Protein AF-A0A523D0E8-F1 (afdb_monomer_lite)

Radius of gyration: 22.42 Å; chains: 1; bounding box: 58×34×50 Å

Foldseek 3Di:
DDPPPCDDDDQVVDPVNCPDPNVVVVVVVCVVVVVVVVCVVVVPDDDDDDDDDPPDDDPVVVVD

Sequence (64 aa):
MSKKSHSPLKAYESLGFLHSRDARVLRILAEYLEPLNRFRRHKVKDTIVFFGSARTLEPDDARR

pLDDT: mean 91.42, std 11.13, range [48.06, 98.12]

Structure (mmCIF, N/CA/C/O backbone):
data_AF-A0A523D0E8-F1
#
_entry.id   AF-A0A523D0E8-F1
#
loop_
_atom_site.group_PDB
_atom_site.id
_atom_site.type_symbol
_atom_site.label_atom_id
_atom_site.label_alt_id
_atom_site.label_comp_id
_atom_site.label_asym_id
_atom_site.label_entity_id
_atom_site.label_seq_id
_atom_site.pdbx_PDB_ins_code
_atom_site.Cartn_x
_atom_site.Cartn_y
_atom_site.Cartn_z
_atom_site.occupancy
_atom_site.B_iso_or_equiv
_atom_site.auth_seq_id
_atom_site.auth_comp_id
_atom_site.auth_asym_id
_atom_site.auth_atom_id
_atom_site.pdbx_PDB_model_num
ATOM 1 N N . MET A 1 1 ? -26.105 28.601 26.948 1.00 48.06 1 MET A N 1
ATOM 2 C CA . MET A 1 1 ? -24.748 28.181 26.531 1.00 48.06 1 MET A CA 1
ATOM 3 C C . MET A 1 1 ? -24.820 26.744 26.043 1.00 48.06 1 MET A C 1
ATOM 5 O O . MET A 1 1 ? -25.150 25.868 26.830 1.00 48.06 1 MET A O 1
ATOM 9 N N . SER A 1 2 ? -24.629 26.514 24.742 1.00 55.50 2 SER A N 1
ATOM 10 C CA . SER A 1 2 ? -24.714 25.171 24.154 1.00 55.50 2 SER A CA 1
ATOM 11 C C . SER A 1 2 ? -23.520 24.333 24.619 1.00 55.50 2 SER A C 1
ATOM 13 O O . SER A 1 2 ? -22.373 24.724 24.395 1.00 55.50 2 SER A O 1
ATOM 15 N N . LYS A 1 3 ? -23.775 23.212 25.306 1.00 58.47 3 LYS A N 1
ATOM 16 C CA . LYS A 1 3 ? -22.744 22.225 25.655 1.00 58.47 3 LYS A CA 1
ATOM 17 C C . LYS A 1 3 ? -22.149 21.699 24.346 1.00 58.47 3 LYS A C 1
ATOM 19 O O . LYS A 1 3 ? -22.794 20.912 23.662 1.00 58.47 3 LYS A O 1
ATOM 24 N N . LYS A 1 4 ? -20.926 22.114 23.992 1.00 63.66 4 LYS A N 1
ATOM 25 C CA . LYS A 1 4 ? -20.151 21.436 22.944 1.00 63.66 4 LYS A CA 1
ATOM 26 C C . LYS A 1 4 ? -19.970 19.984 23.385 1.00 63.66 4 LYS A C 1
ATOM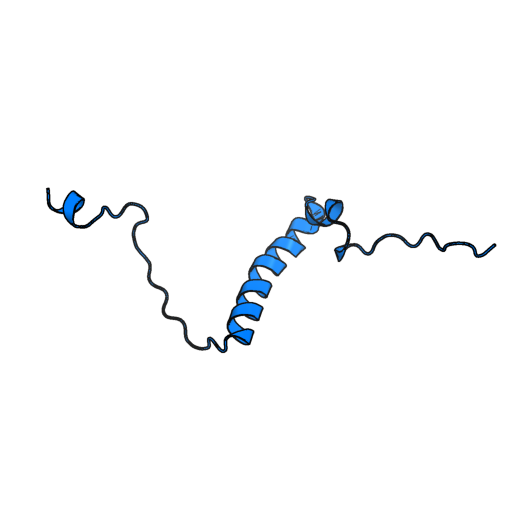 28 O O . LYS A 1 4 ? -19.261 19.725 24.353 1.00 63.66 4 LYS A O 1
ATOM 33 N N . SER A 1 5 ? -20.637 19.051 22.710 1.00 63.91 5 SER A N 1
ATOM 34 C CA . SER A 1 5 ? -20.398 17.625 22.901 1.00 63.91 5 SER A CA 1
ATOM 35 C C . SER A 1 5 ? -18.952 17.338 22.506 1.00 63.91 5 SER A C 1
ATOM 37 O O . SER A 1 5 ? -18.587 17.471 21.337 1.00 63.91 5 SER A O 1
ATOM 39 N N . HIS A 1 6 ? -18.109 16.997 23.477 1.00 71.06 6 HIS A N 1
ATOM 40 C CA . HIS A 1 6 ? -16.727 16.614 23.219 1.00 71.06 6 HIS A CA 1
ATOM 41 C C . HIS A 1 6 ? -16.709 15.151 22.767 1.00 71.06 6 HIS A C 1
ATOM 43 O O . HIS A 1 6 ? -16.392 14.243 23.529 1.00 71.06 6 HIS A O 1
ATOM 49 N N . SER A 1 7 ? -17.174 14.912 21.543 1.00 80.50 7 SER A N 1
ATOM 50 C CA . SER A 1 7 ? -17.068 13.599 20.920 1.00 80.50 7 SER A CA 1
ATOM 51 C C . SER A 1 7 ? -15.601 13.352 20.564 1.00 80.50 7 SER A C 1
ATOM 53 O O . SER A 1 7 ? -14.946 14.270 20.063 1.00 80.50 7 SER A O 1
ATOM 55 N N . PRO A 1 8 ? -15.066 12.146 20.811 1.00 86.12 8 PRO A N 1
ATOM 56 C CA . PRO A 1 8 ? -13.710 11.826 20.396 1.00 86.12 8 PRO A CA 1
ATOM 57 C C . PRO A 1 8 ? -13.581 11.961 18.873 1.00 86.12 8 PRO A C 1
ATOM 59 O O . PRO A 1 8 ? -14.520 11.658 18.131 1.00 86.12 8 PRO A O 1
ATOM 62 N N . LEU A 1 9 ? -12.409 12.411 18.415 1.00 90.69 9 LEU A N 1
ATOM 63 C CA . LEU A 1 9 ? -12.048 12.399 16.996 1.00 90.69 9 LEU A CA 1
ATOM 64 C C . LEU A 1 9 ? -12.219 10.984 16.446 1.00 90.69 9 LEU A C 1
ATOM 66 O O . LEU A 1 9 ? -11.850 10.003 17.100 1.00 90.69 9 LEU A O 1
ATOM 70 N N . LYS A 1 10 ? -12.763 10.868 15.235 1.00 93.38 10 LYS A N 1
ATOM 71 C CA . LYS A 1 10 ? -12.884 9.562 14.595 1.00 93.38 10 LYS A CA 1
ATOM 72 C C . LYS A 1 10 ? -11.485 8.998 14.374 1.00 93.38 10 LYS A C 1
ATOM 74 O O . LYS A 1 10 ? -10.567 9.720 13.994 1.00 93.38 10 LYS A O 1
ATOM 79 N N . ALA A 1 11 ? -11.315 7.695 14.586 1.00 93.88 11 ALA A N 1
ATOM 80 C CA . ALA A 1 11 ? -9.992 7.071 14.533 1.00 93.88 11 ALA A CA 1
ATOM 81 C C . ALA A 1 11 ? -9.278 7.304 13.187 1.00 93.88 11 ALA A C 1
ATOM 83 O O . ALA A 1 11 ? -8.082 7.574 13.168 1.00 93.88 11 ALA A O 1
ATOM 84 N N . TYR A 1 12 ? -10.016 7.293 12.071 1.00 93.38 12 TYR A N 1
ATOM 85 C CA . TYR A 1 12 ? -9.471 7.548 10.732 1.00 93.38 12 TYR A CA 1
ATOM 86 C C . TYR A 1 12 ? -9.102 9.023 10.464 1.00 93.38 12 TYR A C 1
ATOM 88 O O . TYR A 1 12 ? -8.511 9.320 9.433 1.00 93.38 12 TYR A O 1
ATOM 96 N N . GLU A 1 13 ? -9.437 9.945 11.369 1.00 95.25 13 GLU A N 1
ATOM 97 C CA . GLU A 1 13 ? -9.040 11.363 11.324 1.00 95.25 13 GLU A CA 1
A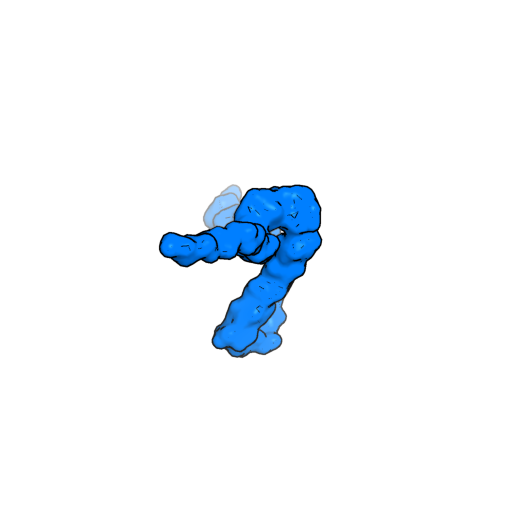TOM 98 C C . GLU A 1 13 ? -7.859 11.647 12.273 1.00 95.25 13 GLU A C 1
ATOM 100 O O . GLU A 1 13 ? -7.239 12.707 12.208 1.00 95.25 13 GLU A O 1
ATOM 105 N N . SER A 1 14 ? -7.508 10.697 13.148 1.00 95.56 14 SER A N 1
ATOM 106 C CA . SER A 1 14 ? -6.399 10.830 14.092 1.00 95.56 14 SER A CA 1
ATOM 107 C C . SER A 1 14 ? -5.078 10.392 13.457 1.00 95.56 14 SER A C 1
ATOM 109 O O . SER A 1 14 ? -4.743 9.207 13.432 1.00 95.56 14 SER A O 1
ATOM 111 N N . LEU A 1 15 ? -4.277 11.354 12.989 1.00 95.19 15 LEU A N 1
ATOM 112 C CA . LEU A 1 15 ? -2.942 11.079 12.432 1.00 95.19 15 LEU A CA 1
ATOM 113 C C . LEU A 1 15 ? -2.012 10.379 13.433 1.00 95.19 15 LEU A C 1
ATOM 115 O O . LEU A 1 15 ? -1.252 9.494 13.048 1.00 95.19 15 LEU A O 1
ATOM 119 N N . GLY A 1 16 ? -2.103 10.732 14.720 1.00 96.75 16 GLY A N 1
ATOM 120 C CA . GLY A 1 16 ? -1.326 10.078 15.775 1.00 96.75 16 GLY A CA 1
ATOM 121 C C . GLY A 1 16 ? -1.638 8.583 15.883 1.00 96.75 16 GLY A C 1
ATOM 122 O O . GLY A 1 16 ? -0.721 7.771 15.978 1.00 96.75 16 GLY A O 1
ATOM 123 N N . PHE A 1 17 ? -2.919 8.210 15.7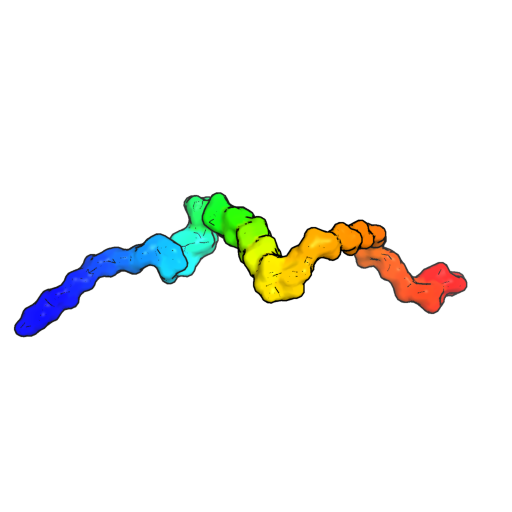87 1.00 96.88 17 PHE A N 1
ATOM 124 C CA . PHE A 1 17 ? -3.321 6.806 15.713 1.00 96.88 17 PHE A CA 1
ATOM 125 C C . PHE A 1 17 ? -2.865 6.163 14.399 1.00 96.88 17 PHE A C 1
ATOM 127 O O . PHE A 1 17 ? -2.237 5.112 14.437 1.00 96.88 17 PHE A O 1
ATOM 134 N N . LEU A 1 18 ? -3.108 6.795 13.246 1.00 97.31 18 LEU A N 1
ATOM 135 C CA . LEU A 1 18 ? -2.772 6.226 11.933 1.00 97.31 18 LEU A CA 1
ATOM 136 C C . LEU A 1 18 ? -1.270 5.950 11.743 1.00 97.31 18 LEU A C 1
ATOM 138 O O . LEU A 1 18 ? -0.893 4.993 11.060 1.00 97.31 18 LEU A O 1
ATOM 142 N N . HIS A 1 19 ? -0.402 6.751 12.363 1.00 96.88 19 HIS A N 1
ATOM 143 C CA . HIS A 1 19 ? 1.048 6.542 12.342 1.00 96.88 19 HIS A CA 1
ATOM 144 C C . HIS A 1 19 ? 1.554 5.600 13.442 1.00 96.88 19 HIS A C 1
ATOM 146 O O . HIS A 1 19 ? 2.721 5.204 13.412 1.00 96.88 19 HIS A O 1
ATOM 152 N N . SER A 1 20 ? 0.696 5.193 14.381 1.00 97.88 20 SER A N 1
ATOM 153 C CA . SER A 1 20 ? 1.069 4.267 15.445 1.00 97.88 20 SER A CA 1
ATOM 154 C C . SER A 1 20 ? 1.303 2.844 14.917 1.00 97.88 20 SER A C 1
ATOM 156 O O . SER A 1 20 ? 1.041 2.500 13.752 1.00 97.88 20 SER A O 1
ATOM 158 N N . ARG A 1 21 ? 1.824 1.984 15.800 1.00 98.12 21 ARG A N 1
ATOM 159 C CA . ARG A 1 21 ? 1.989 0.552 15.528 1.00 98.12 21 ARG A CA 1
ATOM 160 C C . ARG A 1 21 ? 0.640 -0.146 15.342 1.00 98.12 21 ARG A C 1
ATOM 162 O O . ARG A 1 21 ? 0.538 -1.014 14.477 1.00 98.12 21 ARG A O 1
ATOM 169 N N . ASP A 1 22 ? -0.377 0.271 16.090 1.00 98.00 22 ASP A N 1
ATOM 170 C CA . ASP A 1 22 ? -1.702 -0.360 16.107 1.00 98.00 22 ASP A CA 1
ATOM 171 C C . ASP A 1 22 ? -2.437 -0.171 14.776 1.00 98.00 22 ASP A C 1
ATOM 173 O O . ASP A 1 22 ? -3.096 -1.084 14.284 1.00 98.00 22 ASP A O 1
ATOM 177 N N . ALA A 1 23 ? -2.248 0.978 14.120 1.00 98.00 23 ALA A N 1
ATOM 178 C CA . ALA A 1 23 ? -2.842 1.250 12.814 1.00 98.00 23 ALA A CA 1
ATOM 179 C C . ALA A 1 23 ? -2.032 0.699 11.624 1.00 98.00 23 ALA A C 1
ATOM 181 O O . ALA A 1 23 ? -2.375 0.959 10.468 1.00 98.00 23 ALA A O 1
ATOM 182 N N . ARG A 1 24 ? -0.963 -0.081 11.852 1.00 97.81 24 ARG A N 1
ATOM 183 C CA . ARG A 1 24 ? -0.123 -0.622 10.765 1.00 97.81 24 ARG A CA 1
ATOM 184 C C . ARG A 1 24 ? -0.933 -1.417 9.738 1.00 97.81 24 ARG A C 1
ATOM 186 O O . ARG A 1 24 ? -0.697 -1.263 8.543 1.00 97.81 24 ARG A O 1
ATOM 193 N N . VAL A 1 25 ? -1.876 -2.245 10.189 1.00 98.12 25 VAL A N 1
ATOM 194 C CA . VAL A 1 25 ? -2.737 -3.042 9.296 1.00 98.12 25 VAL A CA 1
ATOM 195 C C . VAL A 1 25 ? -3.564 -2.142 8.379 1.00 98.12 25 VAL A C 1
ATOM 197 O O . VAL A 1 25 ? -3.672 -2.423 7.188 1.00 98.12 25 VAL A O 1
ATOM 200 N N . LEU A 1 26 ? -4.077 -1.023 8.901 1.00 97.75 26 LEU A N 1
ATOM 201 C CA . LEU A 1 26 ? -4.832 -0.056 8.104 1.00 97.75 26 LEU A CA 1
ATOM 202 C C . LEU A 1 26 ? -3.959 0.569 7.013 1.00 97.75 26 LEU A C 1
ATOM 204 O O . LEU A 1 26 ? -4.406 0.683 5.877 1.00 97.75 26 LEU A O 1
ATOM 208 N N . ARG A 1 27 ? -2.702 0.913 7.325 1.00 97.06 27 ARG A N 1
ATOM 209 C CA . ARG A 1 27 ? -1.762 1.448 6.327 1.00 97.06 27 ARG A CA 1
ATOM 210 C C . ARG A 1 27 ? -1.413 0.425 5.250 1.00 97.06 27 ARG A C 1
ATOM 212 O O . ARG A 1 27 ? -1.419 0.780 4.083 1.00 97.06 27 ARG A O 1
ATOM 219 N N . ILE A 1 28 ? -1.189 -0.841 5.607 1.00 97.69 28 ILE A N 1
ATOM 220 C CA . ILE A 1 28 ? -0.949 -1.907 4.614 1.00 97.69 28 ILE A CA 1
ATOM 221 C C . ILE A 1 28 ? -2.144 -2.042 3.661 1.00 97.69 28 ILE A C 1
ATOM 223 O O . ILE A 1 28 ? -1.961 -2.106 2.448 1.00 97.69 28 ILE A O 1
ATOM 227 N N . LEU A 1 29 ? -3.369 -2.045 4.197 1.00 98.12 29 LEU A N 1
ATOM 228 C CA . LEU A 1 29 ? -4.578 -2.081 3.372 1.00 98.12 29 LEU A CA 1
ATOM 229 C C . LEU A 1 29 ? -4.708 -0.829 2.497 1.00 98.12 29 LEU A C 1
ATOM 231 O O . LEU A 1 29 ? -5.087 -0.943 1.334 1.00 98.12 29 LEU A O 1
ATOM 235 N N . ALA A 1 30 ? -4.370 0.350 3.023 1.00 97.50 30 ALA A N 1
ATOM 236 C CA . ALA A 1 30 ? -4.392 1.595 2.261 1.00 97.50 30 ALA A CA 1
ATOM 237 C C . ALA A 1 30 ? -3.403 1.570 1.083 1.00 97.50 30 ALA A C 1
ATOM 239 O O . ALA A 1 30 ? -3.805 1.889 -0.033 1.00 97.50 30 ALA A O 1
ATOM 240 N N . GLU A 1 31 ? -2.165 1.113 1.300 1.00 97.50 31 GLU A N 1
ATOM 241 C CA . GLU A 1 31 ? -1.139 0.969 0.250 1.00 97.50 31 GLU A CA 1
ATOM 242 C C . GLU A 1 31 ? -1.533 -0.042 -0.837 1.00 97.50 31 GLU A C 1
ATOM 244 O O . GLU A 1 31 ? -1.057 0.035 -1.964 1.00 97.50 31 GLU A O 1
ATOM 249 N N . TYR A 1 32 ? -2.429 -0.982 -0.535 1.00 97.25 32 TYR A N 1
ATOM 250 C CA . TYR A 1 32 ? -2.979 -1.894 -1.537 1.00 97.25 32 TYR A CA 1
ATOM 251 C C . TYR A 1 32 ? -4.175 -1.289 -2.290 1.00 97.25 32 TYR A C 1
ATOM 253 O O . TYR A 1 32 ? -4.272 -1.370 -3.517 1.00 97.25 32 TYR A O 1
ATOM 261 N N . LEU A 1 33 ? -5.112 -0.684 -1.556 1.00 98.12 33 LEU A N 1
ATOM 262 C CA . LEU A 1 33 ? -6.388 -0.226 -2.107 1.00 98.12 33 LEU A CA 1
ATOM 263 C C . LEU A 1 33 ? -6.283 1.105 -2.851 1.00 98.12 33 LEU A C 1
ATOM 265 O O . LEU A 1 33 ? -7.003 1.302 -3.832 1.00 98.12 33 LEU A O 1
ATOM 269 N N . GLU A 1 34 ? -5.424 2.022 -2.407 1.00 97.69 34 GLU A N 1
ATOM 270 C CA . GLU A 1 34 ? -5.281 3.330 -3.047 1.00 97.69 34 GLU A CA 1
ATOM 271 C C . GLU A 1 34 ? -4.764 3.199 -4.492 1.00 97.69 34 GLU A C 1
ATOM 273 O O . GLU A 1 34 ? -5.448 3.720 -5.384 1.00 97.69 34 GLU A O 1
ATOM 278 N N . PRO A 1 35 ? -3.687 2.435 -4.786 1.00 95.75 35 PRO A N 1
ATOM 279 C CA . PRO A 1 35 ? -3.229 2.246 -6.161 1.00 95.75 35 PRO A CA 1
ATOM 280 C C . PRO A 1 35 ? -4.288 1.578 -7.037 1.00 95.75 35 PRO A C 1
ATOM 282 O O . PRO A 1 35 ? -4.521 2.003 -8.168 1.00 95.75 35 PRO A O 1
ATOM 285 N N . LEU A 1 36 ? -5.006 0.585 -6.501 1.00 95.06 36 LEU A N 1
ATOM 286 C CA . LEU A 1 36 ? -6.092 -0.075 -7.222 1.00 95.06 36 LEU A CA 1
ATOM 287 C C . LEU A 1 36 ? -7.233 0.899 -7.557 1.00 95.06 36 LEU A C 1
ATOM 289 O O . LEU A 1 36 ? -7.726 0.921 -8.687 1.00 95.06 36 LEU A O 1
ATOM 293 N N . ASN A 1 37 ? -7.649 1.732 -6.599 1.00 97.25 37 ASN A N 1
ATOM 294 C CA . ASN A 1 37 ? -8.635 2.790 -6.830 1.00 97.25 37 ASN A CA 1
ATOM 295 C C . ASN A 1 37 ? -8.143 3.771 -7.907 1.00 97.25 37 ASN A C 1
ATOM 297 O O . ASN A 1 37 ? -8.902 4.140 -8.807 1.00 97.25 37 ASN A O 1
ATOM 301 N N . ARG A 1 38 ? -6.861 4.142 -7.867 1.00 97.19 38 ARG A N 1
ATOM 302 C CA . ARG A 1 38 ? -6.232 5.016 -8.858 1.00 97.19 38 ARG A CA 1
ATOM 303 C C . ARG A 1 38 ? -6.251 4.402 -10.259 1.00 97.19 38 ARG A C 1
ATOM 305 O O . ARG A 1 38 ? -6.681 5.079 -11.193 1.00 97.19 38 ARG A O 1
ATOM 312 N N . PHE A 1 39 ? -5.880 3.132 -10.410 1.00 96.25 39 PHE A N 1
ATOM 313 C CA . PHE A 1 39 ? -5.942 2.412 -11.688 1.00 96.25 39 PHE A CA 1
ATOM 314 C C . PHE A 1 39 ? -7.362 2.349 -12.247 1.00 96.25 39 PHE A C 1
ATOM 316 O O . PHE A 1 39 ? -7.584 2.667 -13.417 1.00 96.25 39 PHE A O 1
ATOM 323 N N . ARG A 1 40 ? -8.347 2.045 -11.392 1.00 95.50 40 ARG A N 1
ATOM 324 C CA . ARG A 1 40 ? -9.764 2.007 -11.781 1.00 95.50 40 ARG A CA 1
ATOM 325 C C . ARG A 1 40 ? -10.264 3.361 -12.281 1.00 95.50 40 ARG A C 1
ATOM 327 O O . ARG A 1 40 ? -10.941 3.406 -13.306 1.00 95.50 40 ARG A O 1
ATOM 334 N N . ARG A 1 41 ? -9.906 4.461 -11.605 1.00 97.50 41 ARG A N 1
ATOM 335 C CA . ARG A 1 41 ? -10.262 5.831 -12.033 1.00 97.50 41 ARG A CA 1
ATOM 336 C C . ARG A 1 41 ? -9.699 6.175 -13.412 1.00 97.50 41 ARG A C 1
ATOM 338 O O . ARG A 1 41 ? -10.388 6.815 -14.199 1.00 97.50 41 ARG A O 1
ATOM 345 N N . HIS A 1 42 ? -8.494 5.701 -13.718 1.00 97.25 42 HIS A N 1
ATOM 346 C CA . HIS A 1 42 ? -7.832 5.919 -15.008 1.00 97.25 42 HIS A CA 1
ATOM 347 C C . HIS A 1 42 ? -8.149 4.836 -16.051 1.00 97.25 42 HIS A C 1
ATOM 349 O O . HIS A 1 42 ? -7.561 4.839 -17.127 1.00 97.25 42 HIS A O 1
ATOM 355 N N . LYS A 1 43 ? -9.090 3.923 -15.763 1.00 96.75 43 LYS A N 1
ATOM 356 C CA . LYS A 1 43 ? -9.508 2.829 -16.658 1.00 96.75 43 LYS A CA 1
ATOM 357 C C . LYS A 1 43 ? -8.351 1.920 -17.111 1.00 96.75 43 LYS A C 1
ATOM 359 O O . LYS A 1 43 ? -8.426 1.333 -18.187 1.00 96.75 43 LYS A O 1
ATOM 364 N N . VAL A 1 44 ? -7.314 1.772 -16.287 1.00 94.56 44 VAL A N 1
ATOM 365 C CA . VAL A 1 44 ? -6.234 0.802 -16.520 1.00 94.56 44 VAL A CA 1
ATOM 366 C C . VAL A 1 44 ? -6.794 -0.596 -16.254 1.00 94.56 44 VAL A C 1
ATOM 368 O O . VAL A 1 44 ? -7.246 -0.874 -15.142 1.00 94.56 44 VAL A O 1
ATOM 371 N N . LYS A 1 45 ? -6.829 -1.444 -17.286 1.00 90.12 45 LYS A N 1
ATOM 372 C CA . LYS A 1 45 ? -7.379 -2.811 -17.222 1.00 90.12 45 LYS A CA 1
ATOM 373 C C . LYS A 1 45 ? -6.294 -3.871 -17.354 1.00 90.12 45 LYS A C 1
ATOM 375 O O . LYS A 1 45 ? -6.264 -4.803 -16.559 1.00 90.12 45 LYS A O 1
ATOM 380 N N . ASP A 1 46 ? -5.401 -3.674 -18.316 1.00 93.19 46 ASP A N 1
ATOM 381 C CA . ASP A 1 46 ? -4.335 -4.604 -18.658 1.00 93.19 46 ASP A CA 1
ATOM 382 C C . ASP A 1 46 ? -2.984 -3.953 -18.356 1.00 93.19 46 ASP A C 1
ATOM 384 O O . ASP A 1 46 ? -2.721 -2.823 -18.775 1.00 93.19 46 ASP A O 1
ATOM 388 N N . THR A 1 47 ? -2.130 -4.658 -17.614 1.00 90.69 47 THR A N 1
ATOM 389 C CA . THR A 1 47 ? -0.830 -4.148 -17.165 1.00 90.69 47 THR A CA 1
ATOM 390 C C . THR A 1 47 ? 0.271 -5.097 -17.613 1.00 90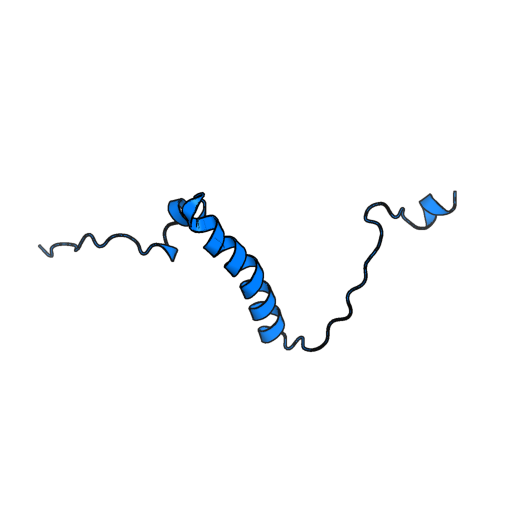.69 47 THR A C 1
ATOM 392 O O . THR A 1 47 ? 0.252 -6.275 -17.264 1.00 90.69 47 THR A O 1
ATOM 395 N N . ILE A 1 48 ? 1.265 -4.575 -18.334 1.00 94.88 48 ILE A N 1
ATOM 396 C CA . ILE A 1 48 ? 2.519 -5.285 -18.614 1.00 94.88 48 ILE A CA 1
ATOM 397 C C . ILE A 1 48 ? 3.570 -4.744 -17.647 1.00 94.88 48 ILE A C 1
ATOM 399 O O . ILE A 1 48 ? 3.874 -3.551 -17.661 1.00 94.88 48 ILE A O 1
ATOM 403 N N . VAL A 1 49 ? 4.103 -5.611 -16.786 1.00 94.19 49 VAL A N 1
ATOM 404 C CA . VAL A 1 49 ? 5.123 -5.234 -15.801 1.00 94.19 49 VAL A CA 1
ATOM 405 C C . VAL A 1 49 ? 6.496 -5.627 -16.329 1.00 94.19 49 VAL A C 1
ATOM 407 O O . VAL A 1 49 ? 6.761 -6.804 -16.566 1.00 94.19 49 VAL A O 1
ATOM 410 N N . PHE A 1 50 ? 7.372 -4.639 -16.491 1.00 96.44 50 PHE A N 1
ATOM 411 C CA . PHE A 1 50 ? 8.772 -4.850 -16.844 1.00 96.44 50 PHE A CA 1
ATOM 412 C C . PHE A 1 50 ? 9.639 -4.762 -15.591 1.00 96.44 50 PHE A C 1
ATOM 414 O O . PHE A 1 50 ? 9.452 -3.877 -14.757 1.00 96.44 50 PHE A O 1
ATOM 421 N N . PHE A 1 51 ? 10.615 -5.660 -15.484 1.00 96.38 51 PHE A N 1
ATOM 422 C CA . PHE A 1 51 ? 11.621 -5.642 -14.428 1.00 96.38 51 PHE A CA 1
ATOM 423 C C . PHE A 1 51 ? 13.008 -5.469 -15.041 1.00 96.38 51 PHE A C 1
ATOM 425 O O . PHE A 1 51 ? 13.280 -5.952 -16.138 1.00 96.38 51 PHE A O 1
ATOM 432 N N . GLY A 1 52 ? 13.892 -4.796 -14.314 1.00 94.69 52 GLY A N 1
ATOM 433 C CA . GLY A 1 52 ? 15.270 -4.557 -14.721 1.00 94.69 52 GLY A CA 1
ATOM 434 C C . GLY A 1 52 ? 16.146 -4.259 -13.511 1.00 94.69 52 GLY A C 1
ATOM 435 O O . GLY A 1 52 ? 15.648 -3.975 -12.421 1.00 94.69 52 GLY A O 1
ATOM 436 N N . SER A 1 53 ? 17.463 -4.352 -13.690 1.00 95.38 53 SER A N 1
AT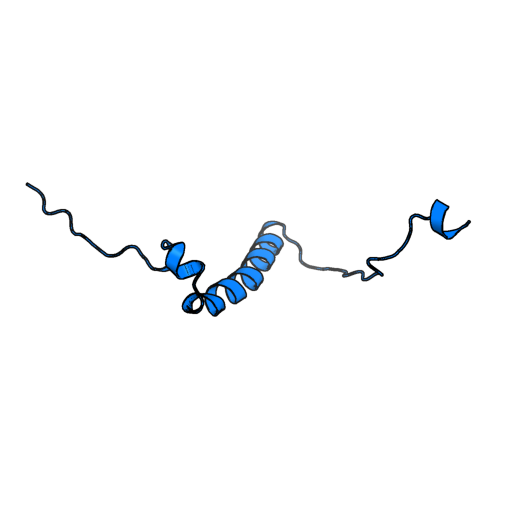OM 437 C CA . SER A 1 53 ? 18.410 -4.001 -12.633 1.00 95.38 53 SER A CA 1
ATOM 438 C C . SER A 1 53 ? 18.303 -2.512 -12.301 1.00 95.38 53 SER A C 1
ATOM 440 O O . SER A 1 53 ? 18.435 -1.667 -13.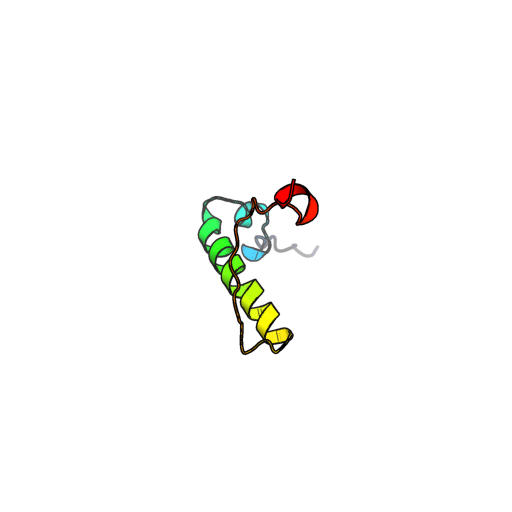180 1.00 95.38 53 SER A O 1
ATOM 442 N N . ALA A 1 54 ? 18.161 -2.182 -11.014 1.00 95.31 54 ALA A N 1
ATOM 443 C CA . ALA A 1 54 ? 18.253 -0.799 -10.532 1.00 95.31 54 ALA A CA 1
ATOM 444 C C . ALA A 1 54 ? 19.668 -0.201 -10.679 1.00 95.31 54 ALA A C 1
ATOM 446 O O . ALA A 1 54 ? 19.872 0.977 -10.414 1.00 95.31 54 ALA A O 1
ATOM 447 N N . ARG A 1 55 ? 20.652 -1.028 -11.057 1.00 93.88 55 ARG A N 1
ATOM 448 C CA . ARG A 1 55 ? 22.060 -0.654 -11.240 1.00 93.88 55 ARG A CA 1
ATOM 449 C C . ARG A 1 55 ? 22.481 -0.629 -12.710 1.00 93.88 55 ARG A C 1
ATOM 451 O O . ARG A 1 55 ? 23.676 -0.619 -12.985 1.00 93.88 55 ARG A O 1
ATOM 458 N N . THR A 1 56 ? 21.539 -0.722 -13.649 1.00 95.19 56 THR A N 1
ATOM 459 C CA . THR A 1 56 ? 21.873 -0.593 -15.072 1.00 95.19 56 THR A CA 1
ATOM 460 C C . THR A 1 56 ? 22.486 0.783 -15.316 1.00 95.19 56 THR A C 1
ATOM 462 O O . THR A 1 56 ? 21.900 1.791 -14.929 1.00 95.19 56 THR A O 1
ATOM 465 N N . LEU A 1 57 ? 23.673 0.801 -15.920 1.00 94.75 57 LEU A N 1
ATOM 466 C CA . LEU A 1 57 ? 24.368 2.029 -16.296 1.00 94.75 57 LEU A CA 1
ATOM 467 C C . LEU A 1 57 ? 23.716 2.660 -17.524 1.00 94.75 57 LEU A C 1
ATOM 469 O O . LEU A 1 57 ? 23.035 1.980 -18.299 1.00 94.75 57 LEU A O 1
ATOM 473 N N . GLU A 1 58 ? 23.962 3.952 -17.724 1.00 93.88 58 GLU A N 1
ATOM 474 C CA . GLU A 1 58 ? 23.590 4.589 -18.979 1.00 93.88 58 GLU A CA 1
ATOM 475 C C . GLU A 1 58 ? 24.334 3.929 -20.153 1.00 93.88 58 GLU A C 1
ATOM 477 O O . GLU A 1 58 ? 25.461 3.447 -19.983 1.00 93.88 58 GLU A O 1
ATOM 482 N N . PRO A 1 59 ? 23.721 3.866 -21.350 1.00 92.44 59 PRO A N 1
ATOM 483 C CA . PRO A 1 59 ? 24.288 3.133 -22.479 1.00 92.44 59 PRO A CA 1
ATOM 484 C C . PRO A 1 59 ? 25.724 3.531 -22.842 1.00 92.44 59 PRO A C 1
ATOM 486 O O . PRO A 1 59 ? 26.488 2.663 -23.259 1.00 92.44 59 PRO A O 1
ATOM 489 N N . ASP A 1 60 ? 26.089 4.804 -22.679 1.00 94.19 60 ASP A N 1
ATOM 490 C CA . ASP A 1 60 ? 27.431 5.306 -22.990 1.00 94.19 60 ASP A CA 1
ATOM 491 C C . ASP A 1 60 ? 28.472 4.867 -21.952 1.00 94.19 60 ASP A C 1
ATOM 493 O O . ASP A 1 60 ? 29.599 4.535 -22.319 1.00 94.19 60 ASP A O 1
ATOM 497 N N . ASP A 1 61 ? 28.091 4.785 -20.675 1.00 92.38 61 ASP A N 1
ATOM 498 C CA . ASP A 1 61 ? 28.964 4.307 -19.599 1.00 92.38 61 ASP A CA 1
ATOM 499 C C . ASP A 1 61 ? 29.142 2.785 -19.635 1.00 92.38 61 ASP A C 1
ATOM 501 O O . ASP A 1 61 ? 30.191 2.275 -19.254 1.00 92.38 61 ASP A O 1
ATOM 505 N N . ALA A 1 62 ? 28.143 2.049 -20.129 1.00 90.94 62 ALA A N 1
ATOM 506 C CA . ALA A 1 62 ? 28.196 0.592 -20.251 1.00 90.94 62 ALA A CA 1
ATOM 507 C C . ALA A 1 62 ? 29.060 0.090 -21.425 1.00 90.94 62 ALA A C 1
ATOM 509 O O . ALA A 1 62 ? 29.420 -1.086 -21.454 1.00 90.94 62 ALA A O 1
ATOM 510 N N . ARG A 1 63 ? 29.319 0.941 -22.427 1.00 87.38 63 ARG A N 1
ATOM 511 C CA . ARG A 1 63 ? 30.064 0.590 -23.654 1.00 87.38 63 ARG A CA 1
ATOM 512 C C . ARG A 1 63 ? 31.553 0.933 -23.595 1.00 87.38 63 ARG A C 1
ATOM 514 O O . ARG A 1 63 ? 32.270 0.577 -24.529 1.00 87.38 63 ARG A O 1
ATOM 521 N N . ARG A 1 64 ? 31.978 1.667 -22.568 1.00 72.38 64 ARG A N 1
ATOM 522 C CA . ARG A 1 64 ? 33.386 1.981 -22.299 1.00 72.38 64 ARG A CA 1
ATOM 523 C C . ARG A 1 64 ? 34.093 0.779 -21.690 1.00 72.38 64 ARG A C 1
ATOM 525 O O . ARG A 1 64 ? 35.277 0.596 -22.042 1.00 72.38 64 ARG A O 1
#

Secondary structure (DSSP, 8-state):
------PPPPGGG-HHHHTSSTTHHHHHHHHHHHHHHHHHHTT----PPP---TTPPPHHHH--